Protein AF-A0AAD1S745-F1 (afdb_monomer_lite)

Sequence (116 aa):
MSTRRQLAELLECKHTRTIQRSRAFFYRHAIKGDKLLARILRGTQNRAQVHTIRTAQGKITQFPKEITDEFEKFYTKLYNTHKGNDGQSPTTRQAAIIEYLTNLQQNTLTPVEAEE

pLDDT: mean 77.46, std 16.08, range [36.91, 96.69]

Foldseek 3Di:
DDPVVVVVVVVVVVVVVVVVVVVVVCVVPVVCPVVVVVVVVVVVVVVPDDQWDQAPVRDIDRDPVVVVVRVVVVVCCVVVVPPPDDPDDPVPVVVVVVVVVVVVVVVVPDPPPPDD

Secondary structure (DSSP, 8-state):
--HHHHHHHHHHHHHHHHHHHHHHHHHHHGGGHHHHHHHHHHHHHHHHS---EE-TTS-EE--HHHHHHHHHHHHHHHHHTTSSSS---HHHHHHHHHHHHHHHHHTT--------

Radius of gyration: 30.9 Å; chains: 1; bounding box: 77×18×79 Å

Organism: Pelobates cultripes (NCBI:txid61616)

Structure (mmCIF, N/CA/C/O backbone):
data_AF-A0AAD1S745-F1
#
_entry.id   AF-A0AAD1S745-F1
#
loop_
_atom_site.group_PDB
_atom_site.id
_atom_site.type_symbol
_atom_site.label_atom_id
_atom_site.label_alt_id
_atom_site.label_comp_id
_atom_site.label_asym_id
_atom_site.label_entity_id
_atom_site.label_seq_id
_atom_site.pdbx_PDB_ins_code
_atom_site.Cartn_x
_atom_site.Cartn_y
_atom_site.Cartn_z
_atom_site.occupancy
_atom_site.B_iso_or_equiv
_atom_site.auth_seq_id
_atom_site.auth_comp_id
_atom_site.auth_asym_id
_atom_site.auth_atom_id
_atom_site.pdbx_PDB_model_num
ATOM 1 N N . MET A 1 1 ? 40.152 -3.745 -48.314 1.00 60.00 1 MET A N 1
ATOM 2 C CA . MET A 1 1 ? 38.718 -3.606 -47.961 1.00 60.00 1 MET A CA 1
ATOM 3 C C . MET A 1 1 ? 38.292 -2.164 -48.211 1.00 60.00 1 MET A C 1
ATOM 5 O O . MET A 1 1 ? 39.023 -1.271 -47.813 1.00 60.00 1 MET A O 1
ATOM 9 N N . SER A 1 2 ? 37.179 -1.926 -48.914 1.00 86.94 2 SER A N 1
ATOM 10 C CA . SER A 1 2 ? 36.711 -0.564 -49.240 1.00 86.94 2 SER A CA 1
ATOM 11 C C . SER A 1 2 ? 36.226 0.170 -47.984 1.00 86.94 2 SER A C 1
ATOM 13 O O . SER A 1 2 ? 35.435 -0.379 -47.218 1.00 86.94 2 SER A O 1
ATOM 15 N N . THR A 1 3 ? 36.665 1.414 -47.793 1.00 90.00 3 THR A N 1
ATOM 16 C CA . THR A 1 3 ? 36.328 2.271 -46.638 1.00 90.00 3 THR A CA 1
ATOM 17 C C . THR A 1 3 ? 34.822 2.496 -46.485 1.00 90.00 3 THR A C 1
ATOM 19 O O . THR A 1 3 ? 34.305 2.538 -45.371 1.00 90.00 3 THR A O 1
ATOM 22 N N . ARG A 1 4 ? 34.081 2.540 -47.601 1.00 90.88 4 ARG A N 1
ATOM 23 C CA . ARG A 1 4 ? 32.610 2.611 -47.590 1.00 90.88 4 ARG A CA 1
ATOM 24 C C . ARG A 1 4 ? 31.965 1.390 -46.937 1.00 90.88 4 ARG A C 1
ATOM 26 O O . ARG A 1 4 ? 30.958 1.527 -46.253 1.00 90.88 4 ARG A O 1
ATOM 33 N N . ARG A 1 5 ? 32.549 0.205 -47.131 1.00 92.88 5 ARG A N 1
ATOM 34 C CA . ARG A 1 5 ? 32.025 -1.053 -46.581 1.00 92.88 5 ARG A CA 1
ATOM 35 C C . ARG A 1 5 ? 32.223 -1.118 -45.065 1.00 92.88 5 ARG A C 1
ATOM 37 O O . ARG A 1 5 ? 31.298 -1.480 -44.355 1.00 92.88 5 ARG A O 1
ATOM 44 N N . GLN A 1 6 ? 33.382 -0.663 -44.585 1.00 92.19 6 GLN A N 1
ATOM 45 C CA . GLN A 1 6 ? 33.684 -0.557 -43.151 1.00 92.19 6 GLN A CA 1
ATOM 46 C C . GLN A 1 6 ? 32.773 0.453 -42.439 1.00 92.19 6 GLN A C 1
ATOM 48 O O . GLN A 1 6 ? 32.321 0.205 -41.324 1.00 92.19 6 GLN A O 1
ATOM 53 N N . LEU A 1 7 ? 32.468 1.581 -43.089 1.00 94.38 7 LEU A N 1
ATOM 54 C CA . LEU A 1 7 ? 31.528 2.565 -42.555 1.00 94.38 7 LEU A CA 1
ATOM 55 C C . LEU A 1 7 ? 30.118 1.972 -42.428 1.00 94.38 7 LEU A C 1
ATOM 57 O O . LEU A 1 7 ? 29.494 2.123 -41.379 1.00 94.38 7 LEU A O 1
ATOM 61 N N . ALA A 1 8 ? 29.631 1.287 -43.467 1.00 95.00 8 ALA A N 1
ATOM 62 C CA . ALA A 1 8 ? 28.313 0.653 -43.450 1.00 95.00 8 ALA A CA 1
ATOM 63 C C . ALA A 1 8 ? 28.192 -0.380 -42.317 1.00 95.00 8 ALA A C 1
ATOM 65 O O . ALA A 1 8 ? 27.234 -0.340 -41.548 1.00 95.00 8 ALA A O 1
ATOM 66 N N . GLU A 1 9 ? 29.213 -1.221 -42.153 1.00 95.69 9 GLU A N 1
ATOM 67 C CA . GLU A 1 9 ? 29.277 -2.231 -41.095 1.00 95.69 9 GLU A CA 1
ATOM 68 C C . GLU A 1 9 ? 29.284 -1.599 -39.692 1.00 95.69 9 GLU A C 1
ATOM 70 O O . GLU A 1 9 ? 28.559 -2.038 -38.801 1.00 95.69 9 GLU A O 1
ATOM 75 N N . LEU A 1 10 ? 30.024 -0.502 -39.491 1.00 95.88 10 LEU A N 1
ATOM 76 C CA . LEU A 1 10 ? 30.042 0.222 -38.216 1.00 95.88 10 LEU A CA 1
ATOM 77 C C . LEU A 1 10 ? 28.671 0.832 -37.891 1.00 95.88 10 LEU A C 1
ATOM 79 O O . LEU A 1 10 ? 28.206 0.740 -36.751 1.00 95.88 10 LEU A O 1
ATOM 83 N N . LEU A 1 11 ? 28.005 1.438 -38.878 1.00 95.69 11 LEU A N 1
ATOM 84 C CA . LEU A 1 11 ? 26.668 2.003 -38.694 1.00 95.69 11 LEU A CA 1
ATOM 85 C C . LEU A 1 11 ? 25.638 0.925 -38.349 1.00 95.69 11 LEU A C 1
ATOM 87 O O . LEU A 1 11 ? 24.834 1.132 -37.439 1.00 95.69 11 LEU A O 1
ATOM 91 N N . GLU A 1 12 ? 25.700 -0.232 -39.002 1.00 96.69 12 GLU A N 1
ATOM 92 C CA . GLU A 1 12 ? 24.836 -1.375 -38.713 1.00 96.69 12 GLU A CA 1
ATOM 93 C C . GLU A 1 12 ? 25.088 -1.925 -37.299 1.00 96.69 12 GLU A C 1
ATOM 95 O O . GLU A 1 12 ? 24.154 -2.136 -36.519 1.00 96.69 12 GLU A O 1
ATOM 100 N N . CYS A 1 13 ? 26.355 -2.035 -36.896 1.00 95.44 13 CYS A N 1
ATOM 101 C CA . CYS A 1 13 ? 26.748 -2.447 -35.548 1.00 95.44 13 CYS A CA 1
ATOM 102 C C . CYS A 1 13 ? 26.264 -1.448 -34.472 1.00 95.44 13 CYS A C 1
ATOM 104 O O . CYS A 1 13 ? 25.767 -1.819 -33.405 1.00 95.44 13 CYS A O 1
ATOM 106 N N . LYS A 1 14 ? 26.332 -0.141 -34.756 1.00 95.75 14 LYS A N 1
ATOM 107 C CA . LYS A 1 14 ? 25.808 0.910 -33.868 1.00 95.75 14 LYS A CA 1
ATOM 108 C C . LYS A 1 14 ? 24.279 0.881 -33.794 1.00 95.75 14 LYS A C 1
ATOM 110 O O . LYS A 1 14 ? 23.710 1.086 -32.715 1.00 95.75 14 LYS A O 1
ATOM 115 N N . HIS A 1 15 ? 23.615 0.619 -34.915 1.00 96.06 15 HIS A N 1
ATOM 116 C CA . HIS A 1 15 ? 22.162 0.545 -35.004 1.00 96.06 15 HIS A CA 1
ATOM 117 C C . HIS A 1 15 ? 21.619 -0.654 -34.218 1.00 96.06 15 HIS A C 1
ATOM 119 O O . HIS A 1 15 ? 20.785 -0.484 -33.326 1.00 96.06 15 HIS A O 1
ATOM 125 N N . THR A 1 16 ? 22.177 -1.843 -34.451 1.00 95.62 16 THR A N 1
ATOM 126 C CA . THR A 1 16 ? 21.826 -3.073 -33.726 1.00 95.62 16 THR A CA 1
ATOM 127 C C . THR A 1 16 ? 22.045 -2.927 -32.221 1.00 95.62 16 THR A C 1
ATOM 129 O O . THR A 1 16 ? 21.154 -3.254 -31.435 1.00 95.62 16 THR A O 1
ATOM 132 N N . ARG A 1 17 ? 23.167 -2.334 -31.791 1.00 95.75 17 ARG A N 1
ATOM 133 C CA . ARG A 1 17 ? 23.438 -2.066 -30.368 1.00 95.75 17 ARG A CA 1
ATOM 134 C C . ARG A 1 17 ? 22.416 -1.118 -29.739 1.00 95.75 17 ARG A C 1
ATOM 136 O O . ARG A 1 17 ? 21.993 -1.331 -28.601 1.00 95.75 17 ARG A O 1
ATOM 143 N N . THR A 1 18 ? 22.001 -0.084 -30.468 1.00 96.00 18 THR A N 1
ATOM 144 C CA . THR A 1 18 ? 20.979 0.867 -30.003 1.00 96.00 18 THR A CA 1
ATOM 145 C C . THR A 1 18 ? 19.620 0.185 -29.843 1.00 96.00 18 THR A C 1
ATOM 147 O O . THR A 1 18 ? 18.981 0.347 -28.803 1.00 96.00 18 THR A O 1
ATOM 150 N N . ILE A 1 19 ? 19.219 -0.641 -30.814 1.00 95.94 19 ILE A N 1
ATOM 151 C CA . ILE A 1 19 ? 17.970 -1.415 -30.761 1.00 95.94 19 ILE A CA 1
ATOM 152 C C . ILE A 1 19 ? 17.979 -2.408 -29.598 1.00 95.94 19 ILE A C 1
ATOM 154 O O . ILE A 1 19 ? 16.995 -2.531 -28.871 1.00 95.94 19 ILE A O 1
ATOM 158 N N . GLN A 1 20 ? 19.083 -3.122 -29.379 1.00 95.38 20 GLN A N 1
ATOM 159 C CA . GLN A 1 20 ? 19.158 -4.058 -28.258 1.00 95.38 20 GLN A CA 1
ATOM 160 C C . GLN A 1 20 ? 19.062 -3.337 -26.910 1.00 95.38 20 GLN A C 1
ATOM 162 O O . GLN A 1 20 ? 18.372 -3.808 -26.005 1.00 95.38 20 GLN A O 1
ATOM 167 N N . ARG A 1 21 ? 19.685 -2.159 -26.784 1.00 93.56 21 ARG A N 1
ATOM 168 C CA . ARG A 1 21 ? 19.607 -1.345 -25.566 1.00 93.56 21 ARG A CA 1
ATOM 169 C C . ARG A 1 21 ? 18.189 -0.837 -25.301 1.00 93.56 21 ARG A C 1
ATOM 171 O O . ARG A 1 21 ? 17.740 -0.901 -24.157 1.00 93.56 21 ARG A O 1
ATOM 178 N N . SER A 1 22 ? 17.477 -0.372 -26.329 1.00 90.50 22 SER A N 1
ATOM 179 C CA . SER A 1 22 ? 16.089 0.081 -26.180 1.00 90.50 22 SER A CA 1
ATOM 180 C C . SER A 1 22 ? 15.144 -1.076 -25.847 1.00 90.50 22 SER A C 1
ATOM 182 O O . SER A 1 22 ? 14.323 -0.938 -24.942 1.00 90.50 22 SER A O 1
ATOM 184 N N . ARG A 1 23 ? 15.317 -2.253 -26.469 1.00 88.25 23 ARG A N 1
ATOM 185 C CA . ARG A 1 23 ? 14.559 -3.469 -26.121 1.00 88.25 23 ARG A CA 1
ATOM 186 C C . ARG A 1 23 ? 14.804 -3.891 -24.675 1.00 88.25 23 ARG A C 1
ATOM 188 O O . ARG A 1 23 ? 13.846 -4.125 -23.947 1.00 88.25 23 ARG A O 1
ATOM 195 N N . ALA A 1 24 ? 16.058 -3.939 -24.227 1.00 87.75 24 ALA A N 1
ATOM 196 C CA . ALA A 1 24 ? 16.386 -4.287 -22.844 1.00 87.75 24 ALA A CA 1
ATOM 197 C C . ALA A 1 24 ? 15.758 -3.308 -21.836 1.00 87.75 24 ALA A C 1
ATOM 199 O O . ALA A 1 24 ? 15.219 -3.729 -20.811 1.00 87.75 24 ALA A O 1
ATOM 200 N N . PHE A 1 25 ? 15.779 -2.007 -22.141 1.00 84.62 25 PHE A N 1
ATOM 201 C CA . PHE A 1 25 ? 15.115 -0.988 -21.331 1.00 84.62 25 PHE A CA 1
ATOM 202 C C . PHE A 1 25 ? 13.592 -1.193 -21.297 1.00 84.62 25 PHE A C 1
ATOM 204 O O . PHE A 1 25 ? 12.997 -1.212 -20.219 1.00 84.62 25 PHE A O 1
ATOM 211 N N . PHE A 1 26 ? 12.970 -1.441 -22.452 1.00 82.75 26 PHE A N 1
ATOM 212 C CA . PHE A 1 26 ? 11.537 -1.711 -22.561 1.00 82.75 26 PHE A CA 1
ATOM 213 C C . PHE A 1 26 ? 11.121 -2.947 -21.750 1.00 82.75 26 PHE A C 1
ATOM 215 O O . PHE A 1 26 ? 10.242 -2.852 -20.901 1.00 82.75 26 PHE A O 1
ATOM 222 N N . TYR A 1 27 ? 11.793 -4.090 -21.905 1.00 79.50 27 TYR A N 1
ATOM 223 C CA . TYR A 1 27 ? 11.461 -5.297 -21.133 1.00 79.50 27 TYR A CA 1
ATOM 224 C C . TYR A 1 27 ? 11.682 -5.125 -19.627 1.00 79.50 27 TYR A C 1
ATOM 226 O O . TYR A 1 27 ? 10.964 -5.706 -18.809 1.00 79.50 27 TYR A O 1
ATOM 234 N N . ARG A 1 28 ? 12.658 -4.303 -19.232 1.00 74.88 28 ARG A N 1
ATOM 235 C CA . ARG A 1 28 ? 12.915 -4.025 -17.820 1.00 74.88 28 ARG A CA 1
ATOM 236 C C . ARG A 1 28 ? 11.853 -3.121 -17.197 1.00 74.88 28 ARG A C 1
ATOM 238 O O . ARG A 1 28 ? 11.568 -3.309 -16.013 1.00 74.88 28 ARG A O 1
ATOM 245 N N . HIS A 1 29 ? 11.290 -2.177 -17.952 1.00 74.31 29 HIS A N 1
ATOM 246 C CA . HIS A 1 29 ? 10.473 -1.091 -17.401 1.00 74.31 29 HIS A CA 1
ATOM 247 C C . HIS A 1 29 ? 9.019 -1.054 -17.904 1.00 74.31 29 HIS A C 1
ATOM 249 O O . HIS A 1 29 ? 8.129 -0.836 -17.089 1.00 74.31 29 HIS A O 1
ATOM 255 N N . ALA A 1 30 ? 8.744 -1.323 -19.181 1.00 68.62 30 ALA A N 1
ATOM 256 C CA . ALA A 1 30 ? 7.408 -1.187 -19.772 1.00 68.62 30 ALA A CA 1
ATOM 257 C C . ALA A 1 30 ? 6.423 -2.273 -19.308 1.00 68.62 30 ALA A C 1
ATOM 259 O O . ALA A 1 30 ? 5.296 -1.967 -18.943 1.00 68.62 30 ALA A O 1
ATOM 260 N N . ILE A 1 31 ? 6.865 -3.531 -19.202 1.00 67.00 31 ILE A N 1
ATOM 261 C CA . ILE A 1 31 ? 6.017 -4.656 -18.737 1.00 67.00 31 ILE A CA 1
ATOM 262 C C . ILE A 1 31 ? 5.783 -4.604 -17.210 1.00 67.00 31 ILE A C 1
ATOM 264 O O . ILE A 1 31 ? 5.083 -5.428 -16.627 1.00 67.00 31 ILE A O 1
ATOM 268 N N . LYS A 1 32 ? 6.391 -3.639 -16.509 1.00 74.56 32 LYS A N 1
ATOM 269 C CA . LYS A 1 32 ? 6.311 -3.526 -15.048 1.00 74.56 32 LYS A CA 1
ATOM 270 C C . LYS A 1 32 ? 5.410 -2.392 -14.574 1.00 74.56 32 LYS A C 1
ATOM 272 O O . LYS A 1 32 ? 5.445 -2.119 -13.379 1.00 74.56 32 LYS A O 1
ATOM 277 N N . GLY A 1 33 ? 4.612 -1.775 -15.450 1.00 77.06 33 GLY A N 1
ATOM 278 C CA . GLY A 1 33 ? 3.616 -0.769 -15.059 1.00 77.06 33 GLY A CA 1
ATOM 279 C C . GLY A 1 33 ? 2.702 -1.285 -13.946 1.00 77.06 33 GLY A C 1
ATOM 280 O O . GLY A 1 33 ? 2.683 -0.720 -12.856 1.00 77.06 33 GLY A O 1
ATOM 281 N N . ASP A 1 34 ? 2.088 -2.449 -14.154 1.00 77.19 34 ASP A N 1
ATOM 282 C CA . ASP A 1 34 ? 1.194 -3.071 -13.168 1.00 77.19 34 ASP A CA 1
ATOM 283 C C . ASP A 1 34 ? 1.922 -3.434 -11.871 1.00 77.19 34 ASP A C 1
ATOM 285 O O . ASP A 1 34 ? 1.415 -3.232 -10.771 1.00 77.19 34 ASP A O 1
ATOM 289 N N . LYS A 1 35 ? 3.167 -3.918 -11.975 1.00 82.62 35 LYS A N 1
ATOM 290 C CA . LYS A 1 35 ? 4.001 -4.242 -10.805 1.00 82.62 35 LYS A CA 1
ATOM 291 C C . LYS A 1 35 ? 4.395 -2.990 -10.022 1.00 82.62 35 LYS A C 1
ATOM 293 O O . LYS A 1 35 ? 4.495 -3.042 -8.797 1.00 82.62 35 LYS A O 1
ATOM 298 N N . LEU A 1 36 ? 4.644 -1.882 -10.715 1.00 82.75 36 LEU A N 1
ATOM 299 C CA . LEU A 1 36 ? 4.954 -0.593 -10.112 1.00 82.75 36 LEU A CA 1
ATOM 300 C C . LEU A 1 36 ? 3.717 -0.035 -9.408 1.00 82.75 36 LEU A C 1
ATOM 302 O O . LEU A 1 36 ? 3.816 0.335 -8.241 1.00 82.75 36 LEU A O 1
ATOM 306 N N . LEU A 1 37 ? 2.561 -0.065 -10.073 1.00 85.06 37 LEU A N 1
ATOM 307 C CA . LEU A 1 37 ? 1.284 0.339 -9.498 1.00 85.06 37 LEU A CA 1
ATOM 308 C C . LEU A 1 37 ? 0.952 -0.496 -8.257 1.00 85.06 37 LEU A C 1
ATOM 310 O O . LEU A 1 37 ? 0.723 0.065 -7.192 1.00 85.06 37 LEU A O 1
ATOM 314 N N . ALA A 1 38 ? 1.037 -1.825 -8.339 1.00 87.88 38 ALA A N 1
ATOM 315 C CA . ALA A 1 38 ? 0.804 -2.714 -7.202 1.00 87.88 38 ALA A CA 1
ATOM 316 C C . ALA A 1 38 ? 1.763 -2.439 -6.031 1.00 87.88 38 ALA A C 1
ATOM 318 O O . ALA A 1 38 ? 1.366 -2.495 -4.866 1.00 87.88 38 ALA A O 1
ATOM 319 N N . ARG A 1 39 ? 3.032 -2.112 -6.315 1.00 86.38 39 ARG A N 1
ATOM 320 C CA . ARG A 1 39 ? 4.005 -1.733 -5.282 1.00 86.38 39 ARG A CA 1
ATOM 321 C C . ARG A 1 39 ? 3.643 -0.405 -4.620 1.00 86.38 39 ARG A C 1
ATOM 323 O O . ARG A 1 39 ? 3.754 -0.305 -3.400 1.00 86.38 39 ARG A O 1
ATOM 330 N N . ILE A 1 40 ? 3.228 0.588 -5.405 1.00 87.56 40 ILE A N 1
ATOM 331 C CA . ILE A 1 40 ? 2.773 1.885 -4.894 1.00 87.56 40 ILE A CA 1
ATOM 332 C C . ILE A 1 40 ? 1.534 1.680 -4.019 1.00 87.56 40 ILE A C 1
ATOM 334 O O . ILE A 1 40 ? 1.546 2.110 -2.869 1.00 87.56 40 ILE A O 1
ATOM 338 N N . LEU A 1 41 ? 0.536 0.937 -4.509 1.00 88.00 41 LEU A N 1
ATOM 339 C CA . LEU A 1 41 ? -0.698 0.629 -3.782 1.00 88.00 41 LEU A CA 1
ATOM 340 C C . LEU A 1 41 ? -0.437 -0.123 -2.471 1.00 88.00 41 LEU A C 1
ATOM 342 O O . LEU A 1 41 ? -1.012 0.216 -1.439 1.00 88.00 41 LEU A O 1
ATOM 346 N N . ARG A 1 42 ? 0.487 -1.094 -2.460 1.00 88.50 42 ARG A N 1
ATOM 347 C CA . ARG A 1 42 ? 0.925 -1.743 -1.211 1.00 88.50 42 ARG A CA 1
ATOM 348 C C . ARG A 1 42 ? 1.566 -0.754 -0.245 1.00 88.50 42 ARG A C 1
ATOM 350 O O . ARG A 1 42 ? 1.295 -0.808 0.949 1.00 88.50 42 ARG A O 1
ATOM 357 N N . GLY A 1 43 ? 2.413 0.146 -0.742 1.00 86.75 43 GLY A N 1
ATOM 358 C CA . GLY A 1 43 ? 3.039 1.180 0.080 1.00 86.75 43 GLY A CA 1
ATOM 359 C C . GLY A 1 43 ? 2.013 2.125 0.709 1.00 86.75 43 GLY A C 1
ATOM 360 O O . GLY A 1 43 ? 2.092 2.408 1.904 1.00 86.75 43 GLY A O 1
ATOM 361 N N . THR A 1 44 ? 1.024 2.571 -0.068 1.00 87.81 44 THR A N 1
ATOM 362 C CA . THR A 1 44 ? -0.053 3.440 0.424 1.00 87.81 44 THR A CA 1
ATOM 363 C C . THR A 1 44 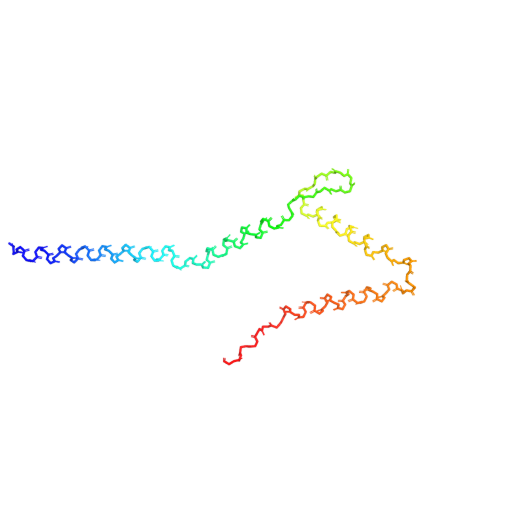? -0.959 2.714 1.412 1.00 87.81 44 THR A C 1
ATOM 365 O O . THR A 1 44 ? -1.258 3.269 2.466 1.00 87.81 44 THR A O 1
ATOM 368 N N . GLN A 1 45 ? -1.339 1.464 1.128 1.00 86.06 45 GLN A N 1
ATOM 369 C CA . GLN A 1 45 ? -2.168 0.651 2.020 1.00 86.06 45 GLN A CA 1
ATOM 370 C C . GLN A 1 45 ? -1.465 0.395 3.356 1.00 86.06 45 GLN A C 1
ATOM 372 O O . GLN A 1 45 ? -2.054 0.619 4.410 1.00 86.06 45 GLN A O 1
ATOM 377 N N . ASN A 1 46 ? -0.187 0.013 3.326 1.00 83.94 46 ASN A N 1
ATOM 378 C CA . ASN A 1 46 ? 0.595 -0.193 4.542 1.00 83.94 46 ASN A CA 1
ATOM 379 C C . ASN A 1 46 ? 0.732 1.099 5.355 1.00 83.94 46 ASN A C 1
ATOM 381 O O . ASN A 1 46 ? 0.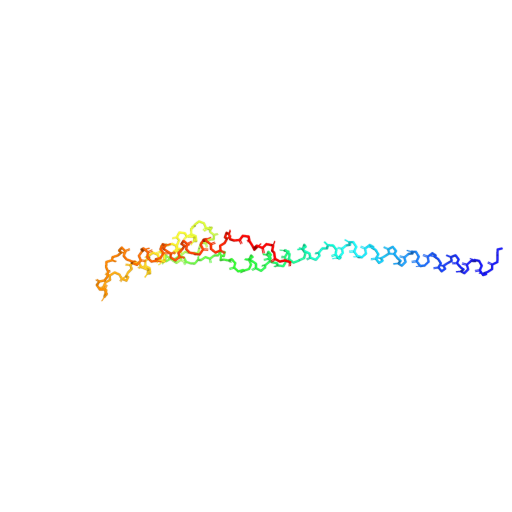733 1.045 6.576 1.00 83.94 46 ASN A O 1
ATOM 385 N N . ARG A 1 47 ? 0.830 2.270 4.714 1.00 82.94 47 ARG A N 1
ATOM 386 C CA . ARG A 1 47 ? 0.888 3.556 5.429 1.00 82.94 47 ARG A CA 1
ATOM 387 C C . ARG A 1 47 ? -0.453 3.950 6.054 1.00 82.94 47 ARG A C 1
ATOM 389 O O . ARG A 1 47 ? -0.453 4.598 7.093 1.00 82.94 47 ARG A O 1
ATOM 396 N N . ALA A 1 48 ? -1.565 3.593 5.414 1.00 77.69 48 ALA A N 1
ATOM 397 C CA . ALA A 1 48 ? -2.911 3.884 5.902 1.00 77.69 48 ALA A CA 1
ATOM 398 C C . ALA A 1 48 ? -3.362 2.943 7.035 1.00 77.69 48 ALA A C 1
ATOM 400 O O . ALA A 1 48 ? -4.272 3.285 7.785 1.00 77.69 48 ALA A O 1
ATOM 401 N N . GLN A 1 49 ? -2.746 1.765 7.166 1.00 80.25 49 GLN A N 1
ATOM 402 C CA . GLN A 1 49 ? -3.058 0.824 8.239 1.00 80.25 49 GLN A CA 1
ATOM 403 C C . GLN A 1 49 ? -2.659 1.364 9.617 1.00 80.25 49 GLN A C 1
ATOM 405 O O . GLN A 1 49 ? -1.587 1.940 9.805 1.00 80.25 49 GLN A O 1
ATOM 410 N N . VAL A 1 50 ? -3.528 1.129 10.600 1.00 82.44 50 VAL A N 1
ATOM 411 C CA . VAL A 1 50 ? -3.265 1.442 12.005 1.00 82.44 50 VAL A CA 1
ATOM 412 C C . VAL A 1 50 ? -2.382 0.342 12.591 1.00 82.44 50 VAL A C 1
ATOM 414 O O . VAL A 1 50 ? -2.850 -0.762 12.855 1.00 82.44 50 VAL A O 1
ATOM 417 N N . HIS A 1 51 ? -1.097 0.643 12.780 1.00 82.06 51 HIS A N 1
ATOM 418 C CA . HIS A 1 51 ? -0.117 -0.311 13.327 1.00 82.06 51 HIS A CA 1
ATOM 419 C C . HIS A 1 51 ? -0.082 -0.331 14.849 1.00 82.06 51 HIS A C 1
ATOM 421 O O . HIS A 1 51 ? 0.309 -1.330 15.447 1.00 82.06 51 HIS A O 1
ATOM 427 N N . THR A 1 52 ? -0.452 0.781 15.482 1.00 86.94 52 THR A N 1
ATOM 428 C CA . THR A 1 52 ? -0.396 0.939 16.932 1.00 86.94 52 THR A CA 1
ATOM 429 C C . THR A 1 52 ? -1.575 1.767 17.421 1.00 86.94 52 THR A C 1
ATOM 431 O O . THR A 1 52 ? -1.975 2.739 16.779 1.00 86.94 52 THR A O 1
ATOM 434 N N . ILE A 1 53 ? -2.125 1.390 18.573 1.00 87.69 53 ILE A N 1
ATOM 435 C CA . ILE A 1 53 ? -3.137 2.186 19.273 1.00 87.69 53 ILE A CA 1
ATOM 436 C C . ILE A 1 53 ? -2.770 2.323 20.744 1.00 87.69 53 ILE A C 1
ATOM 438 O O . ILE A 1 53 ? -2.015 1.522 21.302 1.00 87.69 53 ILE A O 1
ATOM 442 N N . ARG A 1 54 ? -3.345 3.334 21.392 1.00 87.06 54 ARG A N 1
ATOM 443 C CA . ARG A 1 54 ? -3.336 3.453 22.847 1.00 87.06 54 ARG A CA 1
ATOM 444 C C . ARG A 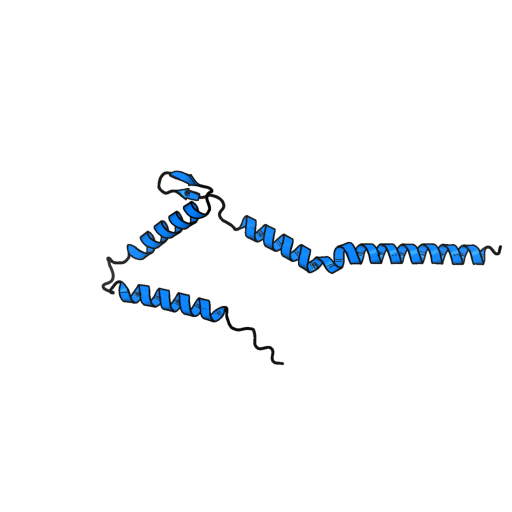1 54 ? -4.669 2.941 23.378 1.00 87.06 54 ARG A C 1
ATOM 446 O O . ARG A 1 54 ? -5.713 3.487 23.044 1.00 87.06 54 ARG A O 1
ATOM 453 N N . THR A 1 55 ? -4.611 1.897 24.192 1.00 86.19 55 THR A N 1
ATOM 454 C CA . THR A 1 55 ? -5.782 1.320 24.870 1.00 86.19 55 THR A CA 1
ATOM 455 C C . THR A 1 55 ? -6.374 2.293 25.888 1.00 86.19 55 THR A C 1
ATOM 457 O O . THR A 1 55 ? -5.693 3.218 26.345 1.00 86.19 55 THR A O 1
ATOM 460 N N . ALA A 1 56 ? -7.616 2.050 26.316 1.00 81.12 56 ALA A N 1
ATOM 461 C CA . ALA A 1 56 ? -8.278 2.840 27.359 1.00 81.12 56 ALA A CA 1
ATOM 462 C C . ALA A 1 56 ? -7.506 2.865 28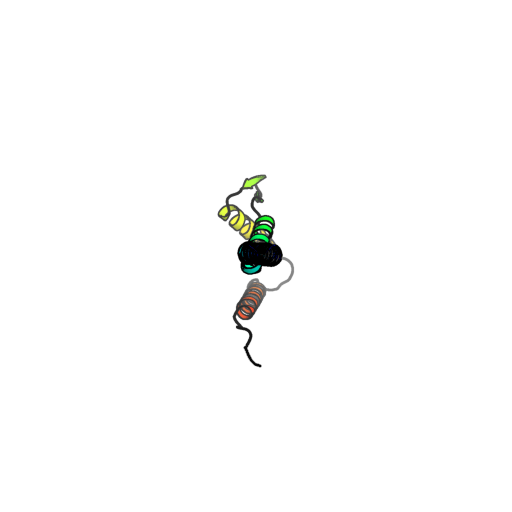.697 1.00 81.12 56 ALA A C 1
ATOM 464 O O . ALA A 1 56 ? -7.606 3.824 29.458 1.00 81.12 56 ALA A O 1
ATOM 465 N N . GLN A 1 57 ? -6.693 1.840 28.964 1.00 84.88 57 GLN A N 1
ATOM 466 C CA . GLN A 1 57 ? -5.821 1.738 30.143 1.00 84.88 57 GLN A CA 1
ATOM 467 C C . GLN A 1 57 ? -4.496 2.504 29.975 1.00 84.88 57 GLN A C 1
ATOM 469 O O . GLN A 1 57 ? -3.643 2.496 30.858 1.00 84.88 57 GLN A O 1
ATOM 474 N N . GLY A 1 58 ? -4.288 3.151 28.826 1.00 85.81 58 GLY A N 1
ATOM 475 C CA . GLY A 1 58 ? -3.101 3.939 28.521 1.00 85.81 58 GLY A CA 1
ATOM 476 C C . GLY A 1 58 ? -1.915 3.140 27.975 1.00 85.81 58 GLY A C 1
ATOM 477 O O . GLY A 1 58 ? -0.920 3.769 27.613 1.00 85.81 58 GLY A O 1
ATOM 478 N N . LYS A 1 59 ? -2.014 1.806 27.863 1.00 89.88 59 LYS A N 1
ATOM 479 C CA . LYS A 1 59 ? -0.986 0.923 27.282 1.00 89.88 59 LYS A CA 1
ATOM 480 C C . LYS A 1 59 ? -0.987 1.027 25.755 1.00 89.88 59 LYS A C 1
ATOM 482 O O . LYS A 1 59 ? -2.054 1.007 25.141 1.00 89.88 59 LYS A O 1
ATOM 487 N N . ILE A 1 60 ? 0.197 1.102 25.148 1.00 88.50 60 ILE A N 1
ATOM 488 C CA . ILE A 1 60 ? 0.364 1.067 23.689 1.00 88.50 60 ILE A CA 1
ATOM 489 C C . ILE A 1 60 ? 0.413 -0.394 23.241 1.00 88.50 60 ILE A C 1
ATOM 491 O O . ILE A 1 60 ? 1.240 -1.163 23.735 1.00 88.50 60 ILE A O 1
ATOM 495 N N . THR A 1 61 ? -0.465 -0.774 22.318 1.00 87.00 61 THR A N 1
ATOM 496 C CA . THR A 1 61 ? -0.517 -2.120 21.741 1.00 87.00 61 THR A CA 1
ATOM 497 C C . THR A 1 61 ? -0.199 -2.057 20.250 1.00 87.00 61 THR A C 1
ATOM 499 O O . THR A 1 61 ? -0.541 -1.096 19.560 1.00 87.00 61 THR A O 1
ATOM 502 N N . GLN A 1 62 ? 0.520 -3.070 19.767 1.00 88.19 62 GLN A N 1
ATOM 503 C CA . GLN A 1 62 ? 0.888 -3.240 18.352 1.00 88.19 62 GLN A CA 1
ATOM 504 C C . GLN A 1 62 ? 0.336 -4.558 17.783 1.00 88.19 62 GLN A C 1
ATOM 506 O O . GLN A 1 62 ? 0.559 -4.891 16.623 1.00 88.19 62 GLN A O 1
ATOM 511 N N . PHE A 1 63 ? -0.359 -5.342 18.616 1.00 89.00 63 PHE A N 1
ATOM 512 C CA . PHE A 1 63 ? -0.923 -6.625 18.227 1.00 89.00 63 PHE A CA 1
ATOM 513 C C . PHE A 1 63 ? -2.242 -6.404 17.475 1.00 89.00 63 PHE A C 1
ATOM 515 O O . PHE A 1 63 ? -3.174 -5.846 18.055 1.00 89.00 63 PHE A O 1
ATOM 522 N N . PRO A 1 64 ? -2.380 -6.881 16.223 1.00 86.50 64 PRO A N 1
ATOM 523 C CA . PRO A 1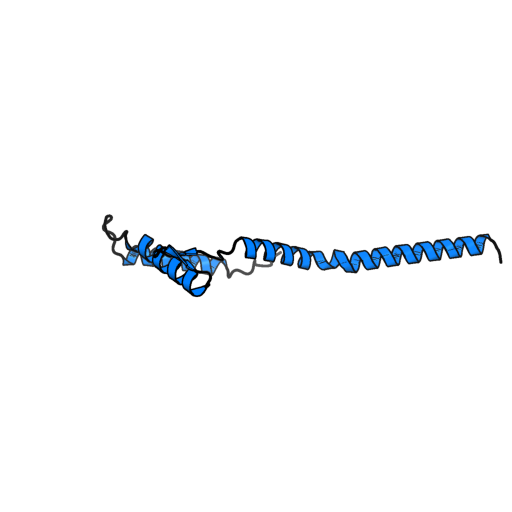 64 ? -3.564 -6.604 15.405 1.00 86.50 64 PRO A CA 1
ATOM 524 C C . PRO A 1 64 ? -4.885 -7.073 16.027 1.00 86.50 64 PRO A C 1
ATOM 526 O O . PRO A 1 64 ? -5.908 -6.407 15.882 1.00 86.50 64 PRO A O 1
ATOM 529 N N . LYS A 1 65 ? -4.861 -8.204 16.747 1.00 88.88 65 LYS A N 1
ATOM 530 C CA . LYS A 1 65 ? -6.041 -8.729 17.451 1.00 88.88 65 LYS A CA 1
ATOM 531 C C . LYS A 1 65 ? -6.495 -7.776 18.555 1.00 88.88 65 LYS A C 1
ATOM 533 O O . LYS A 1 65 ? -7.633 -7.338 18.541 1.00 88.88 65 LYS A O 1
ATOM 538 N N . GLU A 1 66 ? -5.572 -7.363 19.424 1.00 88.62 66 GLU A N 1
ATOM 539 C CA . GLU A 1 66 ? -5.864 -6.414 20.507 1.00 88.62 66 GLU A CA 1
ATOM 540 C C . GLU A 1 66 ? -6.346 -5.059 19.970 1.00 88.62 66 GLU A C 1
ATOM 542 O O . GLU A 1 66 ? -7.229 -4.444 20.559 1.00 88.62 66 GLU A O 1
ATOM 547 N N . ILE A 1 67 ? -5.787 -4.606 18.841 1.00 88.25 67 ILE A N 1
ATOM 548 C CA . ILE A 1 67 ? -6.230 -3.385 18.159 1.00 88.25 67 ILE A CA 1
ATOM 549 C C . ILE A 1 67 ? -7.694 -3.514 17.721 1.00 88.25 67 ILE A C 1
ATOM 551 O O . ILE A 1 67 ? -8.498 -2.619 17.974 1.00 88.25 67 ILE A O 1
ATOM 555 N N . THR A 1 68 ? -8.039 -4.639 17.092 1.00 88.81 68 THR A N 1
ATOM 556 C CA . THR A 1 68 ? -9.396 -4.912 16.598 1.00 88.81 68 THR A CA 1
ATOM 557 C C . THR A 1 68 ? -10.396 -5.008 17.750 1.00 88.81 68 THR A C 1
ATOM 559 O O . THR A 1 68 ? -11.430 -4.345 17.705 1.00 88.81 68 THR A O 1
ATOM 562 N N . ASP A 1 69 ? -10.055 -5.746 18.809 1.00 91.19 69 ASP A N 1
ATOM 563 C CA . ASP A 1 69 ? -10.905 -5.916 19.992 1.00 91.19 69 ASP A CA 1
ATOM 564 C C . ASP A 1 69 ? -11.182 -4.577 20.693 1.00 91.19 69 ASP A C 1
ATOM 566 O O . ASP A 1 69 ? -12.284 -4.332 21.186 1.00 91.19 69 ASP A O 1
ATOM 570 N N . GLU A 1 70 ? -10.187 -3.688 20.762 1.00 90.00 70 GLU A N 1
ATOM 571 C CA . GLU A 1 70 ? -10.354 -2.370 21.378 1.00 90.00 70 GLU A CA 1
ATOM 572 C C . GLU A 1 70 ? -11.249 -1.459 20.525 1.00 90.00 70 GLU A C 1
ATOM 574 O O . GLU A 1 70 ? -12.102 -0.753 21.069 1.00 90.00 70 GLU A O 1
ATOM 579 N N . PHE A 1 71 ? -11.119 -1.509 19.193 1.00 89.25 71 PHE A N 1
ATOM 580 C CA . PHE A 1 71 ? -12.041 -0.814 18.292 1.00 89.25 71 PHE A CA 1
ATOM 581 C C . PHE A 1 71 ? -13.468 -1.351 18.421 1.00 89.25 71 PHE A C 1
ATOM 583 O O . PHE A 1 71 ? -14.407 -0.560 18.526 1.00 89.25 71 PHE A O 1
ATOM 590 N N . GLU A 1 72 ? -13.648 -2.671 18.476 1.00 90.06 72 GLU A N 1
ATOM 591 C CA . GLU A 1 72 ? -14.959 -3.290 18.673 1.00 90.06 72 GLU A CA 1
ATOM 592 C C . GLU A 1 72 ? -15.593 -2.830 19.992 1.00 90.06 72 GLU A C 1
ATOM 594 O O . GLU A 1 72 ? -16.728 -2.349 20.004 1.00 90.06 72 GLU A O 1
ATOM 599 N N . LYS A 1 73 ? -14.850 -2.872 21.104 1.00 90.12 73 LYS A N 1
ATOM 600 C CA . LYS A 1 73 ? -15.313 -2.368 22.411 1.00 90.12 73 LYS A CA 1
ATOM 601 C C . LYS A 1 73 ? -15.672 -0.885 22.372 1.00 90.12 73 LYS A C 1
ATOM 603 O O . LYS A 1 73 ? -16.670 -0.470 22.964 1.00 90.12 73 LYS A O 1
ATOM 608 N N . PHE A 1 74 ? -14.870 -0.073 21.688 1.00 87.38 74 PHE A N 1
ATOM 609 C CA . PHE A 1 74 ? -15.126 1.356 21.561 1.00 87.38 74 PHE A CA 1
ATOM 610 C C . PHE A 1 74 ? -16.436 1.626 20.811 1.00 87.38 74 PHE A C 1
ATOM 612 O O . PHE A 1 74 ? -17.300 2.340 21.322 1.00 87.38 74 PHE A O 1
ATOM 619 N N . TYR A 1 75 ? -16.620 1.025 19.634 1.00 87.25 75 TYR A N 1
ATOM 620 C CA . TYR A 1 75 ? -17.812 1.251 18.817 1.00 87.25 75 TYR A CA 1
ATOM 621 C C . TYR A 1 75 ? -19.064 0.605 19.406 1.00 87.25 75 TYR A C 1
ATOM 623 O O . TYR A 1 75 ? -20.129 1.220 19.390 1.00 87.25 75 TYR A O 1
ATOM 631 N N . THR A 1 76 ? -18.954 -0.586 19.996 1.00 87.00 76 THR A N 1
ATOM 632 C CA . THR A 1 76 ? -20.071 -1.190 20.736 1.00 87.00 76 THR A CA 1
ATOM 633 C C . THR A 1 76 ? -20.513 -0.280 21.871 1.00 87.00 76 THR A C 1
ATOM 635 O O . THR A 1 76 ? -21.707 -0.038 22.007 1.00 87.00 76 THR A O 1
ATOM 638 N N . LYS A 1 77 ? -19.592 0.303 22.646 1.00 85.44 77 LYS A N 1
ATOM 639 C CA . LYS A 1 77 ? -19.948 1.295 23.666 1.00 85.44 77 LYS A CA 1
ATOM 640 C C . LYS A 1 77 ? -20.597 2.532 23.044 1.00 85.44 77 LYS A C 1
ATOM 642 O O . LYS A 1 77 ? -21.647 2.942 23.520 1.00 85.44 77 LYS A O 1
ATOM 647 N N . LEU A 1 78 ? -20.016 3.093 21.985 1.00 82.69 78 LEU A N 1
ATOM 648 C CA . LEU A 1 78 ? -20.513 4.308 21.330 1.00 82.69 78 LEU A CA 1
ATOM 649 C C . LEU A 1 78 ? -21.947 4.152 20.805 1.00 82.69 78 LEU A C 1
ATOM 651 O O . LEU A 1 78 ? -22.766 5.053 20.960 1.00 82.69 78 LEU A O 1
ATOM 655 N N . TYR A 1 79 ? -22.255 3.009 20.195 1.00 79.88 79 TYR A N 1
ATOM 656 C CA . TYR A 1 79 ? -23.561 2.772 19.587 1.00 79.88 79 TYR A CA 1
ATOM 657 C C . TYR A 1 79 ? -24.572 2.116 20.538 1.00 79.88 79 TYR A C 1
ATOM 659 O O . TYR A 1 79 ? -25.774 2.275 20.331 1.00 79.88 79 TYR A O 1
ATOM 667 N N . ASN A 1 80 ? -24.135 1.448 21.614 1.00 76.81 80 ASN A N 1
ATOM 668 C CA . ASN A 1 80 ? -25.044 0.898 22.627 1.00 76.81 80 ASN A CA 1
ATOM 669 C C . ASN A 1 80 ? -25.467 1.916 23.699 1.00 76.81 80 ASN A C 1
ATOM 671 O O . ASN A 1 80 ? -26.518 1.728 24.311 1.00 76.81 80 ASN A O 1
ATOM 675 N N . THR A 1 81 ? -24.709 2.991 23.939 1.00 61.66 81 THR A N 1
ATOM 676 C CA . THR A 1 81 ? -25.068 4.024 24.936 1.00 61.66 81 THR A CA 1
ATOM 677 C C . THR A 1 81 ? -26.236 4.912 24.507 1.00 61.66 81 THR A C 1
ATOM 679 O O . THR A 1 81 ? -26.817 5.592 25.347 1.00 61.66 81 THR A O 1
ATOM 682 N N . HIS A 1 82 ? -26.647 4.878 23.236 1.00 53.38 82 HIS A N 1
ATOM 683 C CA . HIS A 1 82 ? -27.773 5.676 22.737 1.00 53.38 82 HIS A CA 1
ATOM 684 C C . HIS A 1 82 ? -29.161 5.065 23.008 1.00 53.38 82 HIS A C 1
ATOM 686 O O . HIS A 1 82 ? -30.157 5.549 22.487 1.00 53.38 82 HIS A O 1
ATOM 692 N N . LYS A 1 83 ? -29.259 4.027 23.850 1.00 52.97 83 LYS A N 1
ATOM 693 C CA . LYS A 1 83 ? -30.536 3.403 24.253 1.00 52.97 83 LYS A CA 1
ATOM 694 C C . LYS A 1 83 ? -31.372 4.234 25.250 1.00 52.97 83 LYS A C 1
ATOM 696 O O . LYS A 1 83 ? -32.357 3.720 25.765 1.00 52.97 83 LYS A O 1
ATOM 701 N N . GLY A 1 84 ? -30.965 5.465 25.575 1.00 49.16 84 GLY A N 1
ATOM 702 C CA . GLY A 1 84 ? -31.487 6.197 26.736 1.00 49.16 84 GLY A CA 1
ATOM 703 C C . GLY A 1 84 ? -32.467 7.346 26.487 1.00 49.16 84 GLY A C 1
ATOM 704 O O . GLY A 1 84 ? -33.229 7.636 27.400 1.00 49.16 84 GLY A O 1
ATOM 705 N N . ASN A 1 85 ? -32.478 8.001 25.319 1.00 53.66 85 ASN A N 1
ATOM 706 C CA . ASN A 1 85 ? -33.171 9.300 25.196 1.00 53.66 85 ASN A CA 1
ATOM 707 C C . ASN A 1 85 ? -34.252 9.383 24.112 1.00 53.66 85 ASN A C 1
ATOM 709 O O . ASN A 1 85 ? -35.078 10.291 24.170 1.00 53.66 85 ASN A O 1
ATOM 713 N N . ASP A 1 86 ? -34.330 8.408 23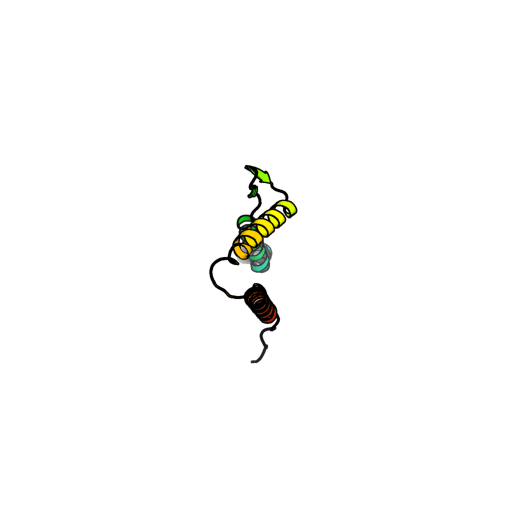.209 1.00 52.97 86 ASP A N 1
ATOM 714 C CA . ASP A 1 86 ? -35.344 8.385 22.158 1.00 52.97 86 ASP A CA 1
ATOM 715 C C . ASP A 1 86 ? -36.020 7.016 22.256 1.00 52.97 86 ASP A C 1
ATOM 717 O O . ASP A 1 86 ? -35.346 5.998 22.119 1.00 52.97 86 ASP A O 1
ATOM 721 N N . GLY A 1 87 ? -37.318 6.965 22.567 1.00 52.66 87 GLY A N 1
ATOM 722 C CA . GLY A 1 87 ? -38.078 5.750 22.910 1.00 52.66 87 GLY A CA 1
ATOM 723 C C . GLY A 1 87 ? -38.247 4.702 21.797 1.00 52.66 87 GLY A C 1
ATOM 724 O O . GLY A 1 87 ? -39.318 4.118 21.664 1.00 52.66 87 GLY A O 1
ATOM 725 N N . GLN A 1 88 ? -37.222 4.451 20.985 1.00 51.16 88 GLN A N 1
ATOM 726 C CA . GLN A 1 88 ? -37.187 3.405 19.975 1.00 51.16 88 GLN A CA 1
ATOM 727 C C . GLN A 1 88 ? -36.448 2.180 20.521 1.00 51.16 88 GLN A C 1
ATOM 729 O O . GLN A 1 88 ? -35.308 2.249 20.982 1.00 51.16 88 GLN A O 1
ATOM 734 N N . SER A 1 89 ? -37.125 1.033 20.477 1.00 50.53 89 SER A N 1
ATOM 735 C CA . SER A 1 89 ? -36.616 -0.246 20.961 1.00 50.53 89 SER A CA 1
ATOM 736 C C . SER A 1 89 ? -35.277 -0.627 20.304 1.00 50.53 89 SER A C 1
ATOM 738 O O . SER A 1 89 ? -35.089 -0.408 19.105 1.00 50.53 89 SER A O 1
ATOM 740 N N . PRO A 1 90 ? -34.358 -1.277 21.045 1.00 52.81 90 PRO A N 1
ATOM 741 C CA . PRO A 1 90 ? -33.003 -1.615 20.587 1.00 52.81 90 PRO A CA 1
ATOM 742 C C . PRO A 1 90 ? -32.946 -2.495 19.327 1.00 52.81 90 PRO A C 1
ATOM 744 O O . PRO A 1 90 ? -31.914 -2.549 18.663 1.00 52.81 90 PRO A O 1
ATOM 747 N N . THR A 1 91 ? -34.047 -3.160 18.986 1.00 58.34 91 THR A N 1
ATOM 748 C CA . THR A 1 91 ? -34.207 -4.038 17.824 1.00 58.34 91 THR A CA 1
ATOM 749 C C . THR A 1 91 ? -34.270 -3.286 16.493 1.00 58.34 91 THR A C 1
ATOM 751 O O . THR A 1 91 ? -33.723 -3.767 15.506 1.00 58.34 91 THR A O 1
ATOM 754 N N . THR A 1 92 ? -34.861 -2.088 16.446 1.00 59.19 92 THR A N 1
ATOM 755 C CA . THR A 1 92 ? -35.137 -1.388 15.177 1.00 59.19 92 THR A CA 1
ATOM 756 C C . THR A 1 92 ? -33.868 -0.808 14.549 1.00 59.19 92 THR A C 1
ATOM 758 O O . THR A 1 92 ? -33.649 -0.933 13.347 1.00 59.19 92 THR A O 1
ATOM 761 N N . ARG A 1 93 ? -32.971 -0.231 15.361 1.00 57.25 93 ARG A N 1
ATOM 762 C CA . ARG A 1 93 ? -31.700 0.325 14.861 1.00 57.25 93 ARG A CA 1
ATOM 763 C C . ARG A 1 93 ? -30.687 -0.761 14.507 1.00 57.25 93 ARG A C 1
ATOM 765 O O . ARG A 1 93 ? -29.952 -0.611 13.537 1.00 57.25 93 ARG A O 1
ATOM 772 N N . GLN A 1 94 ? -30.649 -1.853 15.273 1.00 61.94 94 GLN A N 1
ATOM 773 C CA . GLN A 1 94 ? -29.817 -3.012 14.942 1.00 61.94 94 GLN A CA 1
ATOM 774 C C . GLN A 1 94 ? -30.267 -3.643 13.619 1.00 61.94 94 GLN A C 1
ATOM 776 O O . GLN A 1 94 ? -29.418 -3.931 12.783 1.00 61.94 94 GLN A O 1
ATOM 781 N N . ALA A 1 95 ? -31.579 -3.757 13.387 1.00 65.38 95 ALA A N 1
ATOM 782 C CA . ALA A 1 95 ? -32.126 -4.204 12.109 1.00 65.38 95 ALA A CA 1
ATOM 783 C C . ALA A 1 95 ? -31.720 -3.282 10.944 1.00 65.38 95 ALA A C 1
ATOM 785 O O . ALA A 1 95 ? -31.248 -3.783 9.931 1.00 65.38 95 ALA A O 1
ATOM 786 N N . ALA A 1 96 ? -31.787 -1.955 11.114 1.00 67.62 96 ALA A N 1
ATOM 787 C CA . ALA A 1 96 ? -31.370 -0.998 10.082 1.00 67.62 96 ALA A CA 1
ATOM 788 C C . ALA A 1 96 ? -29.859 -1.048 9.773 1.00 67.62 96 ALA A C 1
ATOM 790 O O . ALA A 1 96 ? -29.446 -0.880 8.628 1.00 67.62 96 ALA A O 1
ATOM 791 N N . ILE A 1 97 ? -29.015 -1.294 10.783 1.00 69.06 97 ILE A N 1
ATOM 792 C CA . ILE A 1 97 ? -27.570 -1.481 10.576 1.00 69.06 97 ILE A CA 1
ATOM 793 C C . ILE A 1 97 ? -27.304 -2.792 9.833 1.00 69.06 97 ILE A C 1
ATOM 795 O O . ILE A 1 97 ? -26.492 -2.804 8.913 1.00 69.06 97 ILE A O 1
ATOM 799 N N . ILE A 1 98 ? -27.984 -3.880 10.204 1.00 73.75 98 ILE A N 1
ATOM 800 C CA . ILE A 1 98 ? -27.867 -5.166 9.507 1.00 73.75 98 ILE A CA 1
ATOM 801 C C . ILE A 1 98 ? -28.306 -5.009 8.048 1.00 73.75 98 ILE A C 1
ATOM 803 O O . ILE A 1 98 ? -27.561 -5.408 7.163 1.00 73.75 98 ILE A O 1
ATOM 807 N N . GLU A 1 99 ? -29.440 -4.353 7.795 1.00 75.69 99 GLU A N 1
ATOM 808 C CA . GLU A 1 99 ? -29.942 -4.063 6.448 1.00 75.69 99 GLU A CA 1
ATOM 809 C C . GLU A 1 99 ? -28.936 -3.237 5.626 1.00 75.69 99 GLU A C 1
ATOM 811 O O . GLU A 1 99 ? -28.584 -3.591 4.498 1.00 75.69 99 GLU A O 1
ATOM 816 N N . TYR A 1 100 ? -28.384 -2.174 6.213 1.00 75.94 100 TYR A N 1
ATOM 817 C CA . TYR A 1 100 ? -27.358 -1.357 5.570 1.00 75.94 100 TYR A CA 1
ATOM 818 C C . TYR A 1 100 ? -26.086 -2.158 5.242 1.00 75.94 100 TYR A C 1
ATOM 820 O O . TYR A 1 100 ? -25.542 -2.043 4.142 1.00 75.94 100 TYR A O 1
ATOM 828 N N . LEU A 1 101 ? -25.625 -3.009 6.164 1.00 75.94 101 LEU A N 1
ATOM 829 C CA . LEU A 1 101 ? -24.468 -3.879 5.943 1.00 75.94 101 LEU A CA 1
ATOM 830 C C . LEU A 1 101 ? -24.743 -4.940 4.866 1.00 75.94 101 LEU A C 1
ATOM 832 O O . LEU A 1 101 ? -23.859 -5.212 4.053 1.00 75.94 101 LEU A O 1
ATOM 836 N N . THR A 1 102 ? -25.957 -5.494 4.803 1.00 74.75 102 THR A N 1
ATOM 837 C CA . THR A 1 102 ? -26.345 -6.432 3.739 1.00 74.75 102 THR A CA 1
ATOM 838 C C . THR A 1 102 ? -26.384 -5.759 2.369 1.00 74.75 102 THR A C 1
ATOM 840 O O . THR A 1 102 ? -25.889 -6.329 1.396 1.00 74.75 102 THR A O 1
ATOM 843 N N . ASN A 1 103 ? -26.861 -4.514 2.294 1.00 73.38 103 ASN A N 1
ATOM 844 C CA . ASN A 1 103 ? -26.887 -3.741 1.050 1.00 73.38 103 ASN A CA 1
ATOM 845 C C . ASN A 1 103 ? -25.467 -3.400 0.563 1.00 73.38 103 ASN A C 1
ATOM 847 O O . ASN A 1 103 ? -25.185 -3.444 -0.634 1.00 73.38 103 ASN A O 1
ATOM 851 N N . LEU A 1 104 ? -24.532 -3.133 1.483 1.00 67.00 104 LEU A N 1
ATOM 852 C CA . LEU A 1 104 ? -23.119 -2.943 1.140 1.00 67.00 104 LEU A CA 1
ATOM 853 C C . LEU A 1 104 ? -22.453 -4.222 0.612 1.00 67.00 104 LEU A C 1
ATOM 855 O O . LEU A 1 104 ? -21.634 -4.137 -0.300 1.00 67.00 104 LEU A O 1
ATOM 859 N N . GLN A 1 105 ? -22.798 -5.400 1.142 1.00 60.62 105 GLN A N 1
ATOM 860 C CA . GLN A 1 105 ? -22.276 -6.672 0.625 1.00 60.62 105 GLN A CA 1
ATOM 861 C C . GLN A 1 105 ? -22.805 -6.986 -0.782 1.00 60.62 105 GLN A C 1
ATOM 863 O O . GLN A 1 105 ? -22.040 -7.444 -1.631 1.00 60.62 105 GLN A O 1
ATOM 868 N N . GLN A 1 106 ? -24.074 -6.685 -1.065 1.00 56.97 106 GLN A N 1
ATOM 869 C CA . GLN A 1 106 ? -24.666 -6.890 -2.393 1.00 56.97 106 GLN A CA 1
ATOM 870 C C . GLN A 1 106 ? -23.997 -6.024 -3.473 1.00 56.97 106 GLN A C 1
ATOM 872 O O . GLN A 1 106 ? -23.753 -6.505 -4.577 1.00 56.97 106 GLN A O 1
ATOM 877 N N . ASN A 1 107 ? -23.576 -4.802 -3.130 1.00 53.09 107 ASN A N 1
ATOM 878 C CA . ASN A 1 107 ? -22.871 -3.902 -4.053 1.00 53.09 107 ASN A CA 1
ATOM 879 C C . ASN A 1 107 ? -21.439 -4.356 -4.418 1.00 53.09 107 ASN A C 1
ATOM 881 O O . ASN A 1 107 ? -20.788 -3.736 -5.253 1.00 53.09 107 ASN A O 1
ATOM 885 N N . THR A 1 108 ? -20.929 -5.427 -3.796 1.00 51.78 108 THR A N 1
ATOM 886 C CA . THR A 1 108 ? -19.621 -6.026 -4.130 1.00 51.78 108 THR A CA 1
ATOM 887 C C . THR A 1 108 ? -19.719 -7.267 -5.023 1.00 51.78 108 THR A C 1
ATOM 889 O O . THR A 1 108 ? -18.687 -7.830 -5.382 1.00 51.78 108 THR A O 1
ATOM 892 N N . LEU A 1 109 ? -20.934 -7.695 -5.395 1.00 43.97 109 LEU A N 1
ATOM 893 C CA . LEU A 1 109 ? -21.173 -8.940 -6.137 1.00 43.97 109 LEU A CA 1
ATOM 894 C C . LEU A 1 109 ? -21.785 -8.765 -7.531 1.00 43.97 109 LEU A C 1
ATOM 896 O O . LEU A 1 109 ? -22.069 -9.771 -8.173 1.00 43.97 109 LEU A O 1
ATOM 900 N N . THR A 1 110 ? -21.929 -7.549 -8.059 1.00 42.88 110 THR A N 1
ATOM 901 C CA . THR A 1 110 ? -22.170 -7.397 -9.500 1.00 42.88 110 THR A CA 1
ATOM 902 C C . THR A 1 110 ? -20.824 -7.465 -10.228 1.00 42.88 110 THR A C 1
ATOM 904 O O . THR A 1 110 ? -20.059 -6.495 -10.150 1.00 42.88 110 THR A O 1
ATOM 907 N N . PRO A 1 111 ? -20.477 -8.559 -10.942 1.00 44.62 111 PRO A N 1
ATOM 908 C CA . PRO A 1 111 ? -19.560 -8.389 -12.052 1.00 44.62 111 PRO A CA 1
ATOM 909 C C . PRO A 1 111 ? -20.246 -7.380 -12.971 1.00 44.62 111 PRO A C 1
ATOM 911 O O . PRO A 1 111 ? -21.416 -7.551 -13.304 1.00 44.62 111 PRO A O 1
ATOM 914 N N . VAL A 1 112 ? -19.548 -6.289 -13.276 1.00 45.44 112 VAL A N 1
ATOM 915 C CA . VAL A 1 112 ? -19.937 -5.355 -14.331 1.00 45.44 112 VAL A CA 1
ATOM 916 C C . VAL A 1 112 ? -20.349 -6.205 -15.525 1.00 45.44 112 VAL A C 1
ATOM 918 O O . VAL A 1 112 ? -19.518 -6.945 -16.057 1.00 45.44 112 VAL A O 1
ATOM 921 N N . GLU A 1 113 ? -21.642 -6.179 -15.846 1.00 43.97 113 GLU A N 1
ATOM 922 C CA . GLU A 1 113 ? -22.187 -6.811 -17.035 1.00 43.97 113 GLU A CA 1
ATOM 923 C C . GLU A 1 113 ? -21.361 -6.301 -18.213 1.00 43.97 113 GLU A C 1
ATOM 925 O O . GLU A 1 113 ? -21.279 -5.103 -18.483 1.00 43.97 113 GLU A O 1
ATOM 930 N N . ALA A 1 114 ? -20.631 -7.230 -18.819 1.00 45.56 114 ALA A N 1
ATOM 931 C CA . ALA A 1 114 ? -19.908 -7.009 -20.047 1.00 45.56 114 ALA A CA 1
ATOM 932 C C . ALA A 1 114 ? -20.919 -7.081 -21.194 1.00 45.56 114 ALA A C 1
ATOM 934 O O . ALA A 1 114 ? -21.075 -8.142 -21.782 1.00 45.56 114 ALA A O 1
ATOM 935 N N . GLU A 1 115 ? -21.595 -5.971 -21.478 1.00 41.34 115 GLU A N 1
ATOM 936 C CA . GLU A 1 115 ? -22.321 -5.679 -22.726 1.00 41.34 115 GLU A CA 1
ATOM 937 C C . GLU A 1 115 ? -22.175 -4.152 -22.925 1.00 41.34 115 GLU A C 1
ATOM 939 O O . GLU A 1 115 ? -22.427 -3.400 -21.986 1.00 41.34 115 GLU A O 1
ATOM 944 N N . GLU A 1 116 ? -21.650 -3.569 -24.007 1.00 36.91 116 GLU A N 1
ATOM 945 C CA . GLU A 1 116 ? -21.417 -3.950 -25.412 1.00 36.91 116 GLU A CA 1
ATOM 946 C C . GLU A 1 116 ? -20.031 -3.475 -25.906 1.00 36.91 116 GLU A C 1
ATOM 948 O O . GLU A 1 116 ? -19.515 -2.453 -25.386 1.00 36.91 116 GLU A O 1
#